Protein AF-A2C8V7-F1 (afdb_monomer_lite)

Structure (mmCIF, N/CA/C/O backbone):
data_AF-A2C8V7-F1
#
_entry.id   AF-A2C8V7-F1
#
loop_
_atom_site.group_PDB
_atom_site.id
_atom_site.type_symbol
_atom_site.label_atom_id
_atom_site.label_alt_id
_atom_site.label_comp_id
_atom_site.label_asym_id
_atom_site.label_entity_id
_atom_site.label_seq_id
_atom_site.pdbx_PDB_ins_code
_atom_site.Cartn_x
_atom_site.Cartn_y
_atom_site.Cartn_z
_atom_site.occupancy
_atom_site.B_iso_or_equiv
_atom_site.auth_seq_id
_atom_site.auth_comp_id
_atom_site.auth_asym_id
_atom_site.auth_atom_id
_atom_site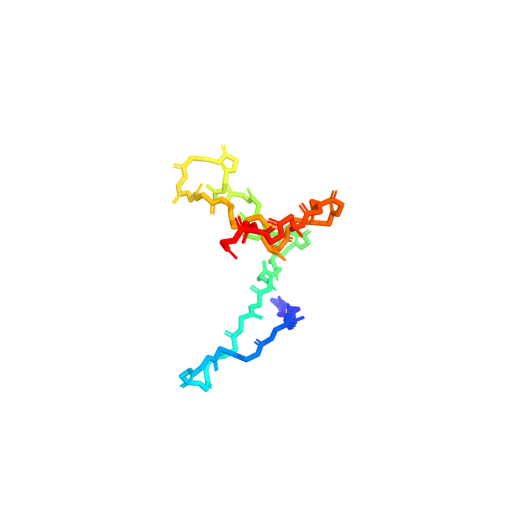.pdbx_PDB_model_num
ATOM 1 N N . MET A 1 1 ? -14.226 -2.640 -0.865 1.00 90.62 1 MET A N 1
ATOM 2 C CA . MET A 1 1 ? -12.768 -2.839 -0.728 1.00 90.62 1 MET A CA 1
ATOM 3 C C . MET A 1 1 ? -12.175 -2.594 -2.101 1.00 90.62 1 MET A C 1
ATOM 5 O O . MET A 1 1 ? -12.737 -3.112 -3.057 1.00 90.62 1 MET A O 1
ATOM 9 N N . THR A 1 2 ? -11.120 -1.792 -2.212 1.00 97.19 2 THR A N 1
ATOM 10 C CA . THR A 1 2 ? -10.463 -1.486 -3.492 1.00 97.19 2 THR A CA 1
ATOM 11 C C . THR A 1 2 ? -8.964 -1.679 -3.342 1.00 97.19 2 THR A C 1
ATOM 13 O O . THR A 1 2 ? -8.399 -1.358 -2.299 1.00 97.19 2 THR A O 1
ATOM 16 N N . LEU A 1 3 ? -8.338 -2.197 -4.389 1.00 96.75 3 LEU A N 1
ATOM 17 C CA . LEU A 1 3 ? -6.910 -2.450 -4.457 1.00 96.75 3 LEU A CA 1
ATOM 18 C C . LEU A 1 3 ? -6.299 -1.556 -5.536 1.00 96.75 3 LEU A C 1
ATOM 20 O O . LEU A 1 3 ? -6.794 -1.524 -6.663 1.00 96.75 3 LEU A O 1
ATOM 24 N N . ARG A 1 4 ? -5.261 -0.788 -5.189 1.00 95.19 4 ARG A N 1
ATOM 25 C CA . ARG A 1 4 ? -4.551 0.080 -6.139 1.00 95.19 4 ARG A CA 1
ATOM 26 C C . ARG A 1 4 ? -3.149 -0.462 -6.386 1.00 95.19 4 ARG A C 1
ATOM 28 O O . ARG A 1 4 ? -2.257 -0.284 -5.559 1.00 95.19 4 ARG A O 1
ATOM 35 N N . TYR A 1 5 ? -2.983 -1.097 -7.541 1.00 94.94 5 TYR A N 1
ATOM 36 C CA . TYR A 1 5 ? -1.731 -1.697 -7.996 1.00 94.94 5 TYR A CA 1
ATOM 37 C C . TYR A 1 5 ? -0.560 -0.706 -8.022 1.00 94.94 5 TYR A C 1
ATOM 39 O O . TYR A 1 5 ? -0.721 0.461 -8.394 1.00 94.94 5 TYR A O 1
ATOM 47 N N . LYS A 1 6 ? 0.629 -1.188 -7.643 1.00 92.81 6 LYS A N 1
ATOM 48 C CA . LYS A 1 6 ? 1.906 -0.473 -7.781 1.00 92.81 6 LYS A CA 1
ATOM 49 C C . LYS A 1 6 ? 2.868 -1.189 -8.705 1.00 92.81 6 LYS A C 1
ATOM 51 O O . LYS A 1 6 ? 3.375 -0.577 -9.638 1.00 92.81 6 LYS A O 1
ATOM 56 N N . LEU A 1 7 ? 3.151 -2.449 -8.401 1.00 94.81 7 LEU A N 1
ATOM 57 C CA . LEU A 1 7 ? 4.083 -3.284 -9.144 1.00 94.81 7 LEU A CA 1
ATOM 58 C C . LEU A 1 7 ? 3.830 -4.754 -8.825 1.00 94.81 7 LEU A C 1
ATOM 60 O O . LEU A 1 7 ? 3.114 -5.079 -7.880 1.00 94.81 7 LEU A O 1
ATOM 64 N N . THR A 1 8 ? 4.467 -5.627 -9.591 1.00 96.88 8 THR A N 1
ATOM 65 C CA . THR A 1 8 ? 4.623 -7.039 -9.249 1.00 96.88 8 THR A CA 1
ATOM 66 C C . THR A 1 8 ? 6.059 -7.234 -8.785 1.00 96.88 8 THR A C 1
ATOM 68 O O . THR A 1 8 ? 6.985 -6.747 -9.435 1.00 96.88 8 THR A O 1
ATOM 71 N N . ASP A 1 9 ? 6.252 -7.864 -7.631 1.00 92.94 9 ASP A N 1
ATOM 72 C CA . ASP A 1 9 ? 7.584 -8.108 -7.093 1.00 92.94 9 ASP A CA 1
ATOM 73 C C . ASP A 1 9 ? 8.327 -9.209 -7.875 1.00 92.94 9 ASP A C 1
ATOM 75 O O . ASP A 1 9 ? 7.773 -9.894 -8.738 1.00 92.94 9 ASP A O 1
ATOM 79 N N . ARG A 1 10 ? 9.610 -9.407 -7.552 1.00 96.38 10 ARG A N 1
ATOM 80 C CA . ARG A 1 10 ? 10.467 -10.434 -8.178 1.00 96.38 10 ARG A CA 1
ATOM 81 C C . ARG A 1 10 ? 9.973 -11.876 -7.993 1.00 96.38 10 ARG A C 1
ATOM 83 O O . ARG A 1 10 ? 10.531 -12.780 -8.604 1.00 96.38 10 ARG A O 1
ATOM 90 N N . TYR A 1 11 ? 9.002 -12.098 -7.113 1.00 97.25 11 TYR A N 1
ATOM 91 C CA . TYR A 1 11 ? 8.418 -13.401 -6.810 1.00 97.25 11 TYR A CA 1
ATOM 92 C C . TYR A 1 11 ? 7.037 -13.579 -7.456 1.00 97.25 11 TYR A C 1
ATOM 94 O O . TYR A 1 11 ? 6.361 -14.564 -7.170 1.00 97.25 11 TYR A O 1
ATOM 102 N N . GLY A 1 12 ? 6.608 -12.646 -8.313 1.00 97.50 12 GLY A N 1
ATOM 103 C CA . GLY A 1 12 ? 5.316 -12.710 -8.992 1.00 97.50 12 GLY A CA 1
ATOM 104 C C . GLY A 1 12 ? 4.128 -12.288 -8.123 1.00 97.50 12 GLY A C 1
ATOM 105 O O . GLY A 1 12 ? 2.991 -12.590 -8.476 1.00 97.50 12 GLY A O 1
ATOM 106 N N . ARG A 1 13 ? 4.353 -11.613 -6.987 1.00 97.81 13 ARG A N 1
ATOM 107 C CA . ARG A 1 13 ? 3.283 -11.138 -6.091 1.00 97.81 13 ARG A CA 1
ATOM 108 C C . ARG A 1 13 ? 2.943 -9.684 -6.395 1.00 97.81 13 ARG A C 1
ATOM 110 O O . ARG A 1 13 ? 3.848 -8.877 -6.600 1.00 97.81 13 ARG A O 1
ATOM 117 N N . SER A 1 14 ? 1.664 -9.316 -6.384 1.00 96.69 14 SER A N 1
ATOM 118 C CA . SER A 1 14 ? 1.279 -7.912 -6.539 1.00 96.69 14 SER A CA 1
ATOM 119 C C . SER A 1 14 ? 1.531 -7.116 -5.252 1.00 96.69 14 SER A C 1
ATOM 121 O O . SER A 1 14 ? 1.289 -7.582 -4.138 1.00 96.69 14 SER A O 1
ATOM 123 N N . VAL A 1 15 ? 2.038 -5.893 -5.411 1.00 95.06 15 VAL A N 1
ATOM 124 C CA . VAL A 1 15 ? 2.199 -4.899 -4.344 1.00 95.06 15 VAL A CA 1
ATOM 125 C C . VAL A 1 15 ? 1.187 -3.790 -4.574 1.00 95.06 15 VAL A C 1
ATOM 127 O O . VAL A 1 15 ? 1.139 -3.191 -5.653 1.00 95.06 15 VAL A O 1
ATOM 130 N N . GLU A 1 16 ? 0.366 -3.516 -3.562 1.00 95.50 16 GLU A N 1
ATOM 131 C CA . GLU A 1 16 ? -0.847 -2.719 -3.725 1.00 95.50 16 GLU A CA 1
ATOM 132 C C . GLU A 1 16 ? -1.119 -1.828 -2.507 1.00 95.50 16 GLU A C 1
ATOM 134 O O . GLU A 1 16 ? -0.707 -2.109 -1.379 1.00 95.50 16 GLU A O 1
ATOM 139 N N . GLU A 1 17 ? -1.849 -0.737 -2.729 1.00 95.25 17 GLU A N 1
ATOM 140 C CA . GLU A 1 17 ? -2.502 -0.008 -1.643 1.00 95.25 17 GLU A CA 1
ATOM 141 C C . GLU A 1 17 ? -3.899 -0.566 -1.411 1.00 95.25 17 GLU A C 1
ATOM 143 O O . GLU A 1 17 ? -4.715 -0.640 -2.335 1.00 95.25 17 GLU A O 1
ATOM 148 N N . VAL A 1 18 ? -4.180 -0.909 -0.156 1.00 96.56 18 VAL A N 1
ATOM 149 C CA . VAL A 1 18 ? -5.467 -1.465 0.244 1.00 96.56 18 VAL A CA 1
ATOM 150 C C . VAL A 1 18 ? -6.369 -0.355 0.762 1.00 96.56 18 VAL A C 1
ATOM 152 O O . VAL A 1 18 ? -6.064 0.305 1.757 1.00 96.56 18 VAL A O 1
ATOM 155 N N . ILE A 1 19 ? -7.499 -0.153 0.088 1.00 97.38 19 ILE A N 1
ATOM 156 C CA . ILE A 1 19 ? -8.444 0.921 0.382 1.00 97.38 19 ILE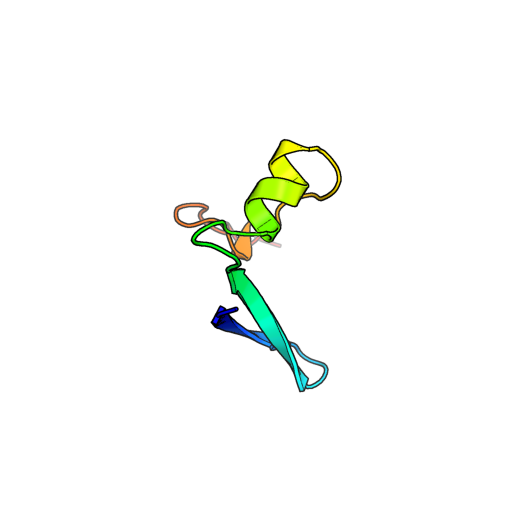 A CA 1
ATOM 157 C C . ILE A 1 19 ? -9.745 0.314 0.914 1.00 97.38 19 ILE A C 1
ATOM 159 O O . ILE A 1 19 ? -10.468 -0.407 0.213 1.00 97.38 19 ILE A O 1
ATOM 163 N N . ARG A 1 20 ? -10.082 0.640 2.163 1.00 96.38 20 ARG A N 1
ATOM 164 C CA . ARG A 1 20 ? -11.317 0.212 2.830 1.00 96.38 20 ARG A CA 1
ATOM 165 C C . ARG A 1 20 ? -12.044 1.427 3.384 1.00 96.38 20 ARG A C 1
ATOM 167 O O . ARG A 1 20 ? -11.464 2.212 4.118 1.00 96.38 20 ARG A O 1
ATOM 174 N N . ASN A 1 21 ? -13.320 1.583 3.030 1.00 94.56 21 ASN A N 1
ATOM 175 C CA . ASN A 1 21 ? -14.158 2.707 3.471 1.00 94.56 21 ASN A CA 1
ATOM 176 C C . ASN A 1 21 ? -13.504 4.080 3.220 1.00 94.56 21 ASN A C 1
ATOM 178 O O . ASN A 1 21 ? -13.528 4.948 4.083 1.00 94.56 21 ASN A O 1
ATOM 182 N N . ARG A 1 22 ? -12.887 4.257 2.040 1.00 92.19 22 ARG A N 1
ATOM 183 C CA . ARG A 1 22 ? -12.098 5.446 1.646 1.00 92.19 22 ARG A CA 1
ATOM 184 C C . ARG A 1 22 ? -10.817 5.694 2.466 1.00 92.19 22 ARG A C 1
ATOM 186 O O . ARG A 1 22 ? -10.112 6.647 2.162 1.00 92.19 22 ARG A O 1
ATOM 193 N N . SER A 1 23 ? -10.476 4.829 3.423 1.00 94.56 23 SER A N 1
ATOM 194 C CA . SER A 1 23 ? -9.203 4.864 4.150 1.00 94.56 23 SER A CA 1
ATOM 195 C C . SER A 1 23 ? -8.154 3.970 3.489 1.00 94.56 23 SER A C 1
ATOM 197 O O . SER A 1 23 ? -8.467 2.862 3.043 1.00 94.56 23 SER A O 1
ATOM 199 N N . ASN A 1 24 ? -6.908 4.444 3.439 1.00 94.75 24 ASN A N 1
ATOM 200 C CA . ASN A 1 24 ? -5.754 3.654 3.026 1.00 94.75 24 ASN A CA 1
ATOM 201 C C . ASN A 1 24 ? -5.191 2.911 4.242 1.00 94.75 24 ASN A C 1
ATOM 203 O O . ASN A 1 24 ? -4.592 3.520 5.129 1.00 94.75 24 ASN A O 1
ATOM 207 N N . ILE A 1 25 ? -5.347 1.588 4.258 1.00 96.50 25 ILE A N 1
ATOM 208 C CA . ILE A 1 25 ? -4.919 0.745 5.379 1.00 96.50 25 ILE A CA 1
ATOM 209 C C . ILE A 1 25 ? -3.411 0.873 5.620 1.00 96.50 25 ILE A C 1
ATOM 211 O O . ILE A 1 25 ? -2.984 0.913 6.771 1.00 96.50 25 ILE A O 1
ATOM 215 N N . ASN A 1 26 ? -2.605 1.002 4.563 1.00 94.50 26 ASN A N 1
ATOM 216 C CA . ASN A 1 26 ? -1.153 1.123 4.694 1.00 94.50 26 ASN A CA 1
ATOM 217 C C . ASN A 1 26 ? -0.781 2.394 5.474 1.00 94.50 26 ASN A C 1
ATOM 219 O O . ASN A 1 26 ? 0.122 2.359 6.303 1.00 94.50 26 ASN A O 1
ATOM 223 N N . GLN A 1 27 ? -1.499 3.501 5.247 1.00 94.25 27 GLN A N 1
ATOM 224 C CA . GLN A 1 27 ? -1.290 4.745 5.995 1.00 94.25 27 GLN A CA 1
ATOM 225 C C . GLN A 1 27 ? -1.715 4.595 7.455 1.00 94.25 27 GLN A C 1
ATOM 227 O O . GLN A 1 27 ? -0.952 4.972 8.338 1.00 94.25 27 GLN A O 1
ATOM 232 N N . SER A 1 28 ? -2.871 3.978 7.718 1.00 96.12 28 SER A N 1
ATOM 233 C CA . SER A 1 28 ? -3.320 3.729 9.092 1.00 96.12 28 SER A CA 1
ATOM 234 C C . SER A 1 28 ? -2.325 2.863 9.871 1.00 96.12 28 SER A C 1
ATOM 236 O O . SER A 1 28 ? -2.021 3.161 11.020 1.00 96.12 28 SER A O 1
ATOM 238 N N . LEU A 1 29 ? -1.754 1.820 9.260 1.00 96.56 29 LEU A N 1
ATOM 239 C CA . LEU A 1 29 ? -0.741 0.991 9.924 1.00 96.56 29 LEU A CA 1
ATOM 240 C C . LEU A 1 29 ? 0.497 1.798 10.338 1.00 96.56 29 LEU A C 1
ATOM 242 O O . LEU A 1 29 ? 1.037 1.573 11.419 1.00 96.56 29 LEU A O 1
ATOM 246 N N . VAL A 1 30 ? 0.926 2.745 9.504 1.00 95.00 30 VAL A N 1
ATOM 247 C CA . VAL A 1 30 ? 2.058 3.636 9.800 1.00 95.00 30 VAL A CA 1
ATOM 248 C C . VAL A 1 30 ? 1.694 4.627 10.907 1.00 95.00 30 VAL A C 1
ATOM 250 O O . VAL A 1 30 ? 2.466 4.804 11.846 1.00 95.00 30 VAL A O 1
ATOM 253 N N . GLU A 1 31 ? 0.507 5.231 10.833 1.00 96.06 31 GLU A N 1
ATOM 254 C CA . GLU A 1 31 ? -0.012 6.170 11.836 1.00 96.06 31 GLU A CA 1
ATOM 255 C C . GLU A 1 31 ? -0.083 5.533 13.233 1.00 96.06 31 GLU A C 1
ATOM 257 O O . GLU A 1 31 ? 0.369 6.123 14.214 1.00 96.06 31 GLU A O 1
ATOM 262 N N . PHE A 1 32 ? -0.545 4.282 13.313 1.00 97.50 32 PHE A N 1
ATOM 263 C CA . PHE A 1 32 ? -0.606 3.505 14.555 1.00 97.50 32 PHE A CA 1
ATOM 264 C C . PHE A 1 32 ? 0.712 2.806 14.927 1.00 97.50 32 PHE A C 1
ATOM 266 O O . PHE A 1 32 ? 0.722 1.988 15.844 1.00 97.50 32 PHE A O 1
ATOM 273 N N . ARG A 1 33 ? 1.828 3.115 14.249 1.00 96.25 33 ARG A N 1
ATOM 274 C CA . ARG A 1 33 ? 3.168 2.544 14.512 1.00 96.25 33 ARG A CA 1
ATOM 275 C C . ARG A 1 33 ? 3.248 1.014 14.396 1.00 96.25 33 ARG A C 1
ATOM 277 O O . ARG A 1 33 ? 4.151 0.398 14.952 1.00 96.25 33 ARG A O 1
ATOM 284 N N . ASN A 1 34 ? 2.342 0.409 13.633 1.00 97.88 34 ASN A N 1
ATOM 285 C CA . ASN A 1 34 ? 2.323 -1.026 13.343 1.00 97.88 34 ASN A CA 1
ATOM 286 C C . ASN A 1 34 ? 3.108 -1.387 12.071 1.00 97.88 34 ASN A C 1
ATOM 288 O O . ASN A 1 34 ? 3.249 -2.564 11.746 1.00 97.88 34 ASN A O 1
ATOM 292 N N . ALA A 1 35 ? 3.591 -0.392 11.323 1.00 96.56 35 ALA A N 1
ATOM 293 C CA . ALA A 1 35 ? 4.375 -0.590 10.110 1.00 96.56 35 ALA A CA 1
ATOM 294 C C . ALA A 1 35 ? 5.341 0.576 9.853 1.00 96.56 35 ALA A C 1
ATOM 296 O O . ALA A 1 35 ? 5.180 1.674 10.386 1.00 96.56 35 ALA A O 1
ATOM 297 N N . PHE A 1 36 ? 6.313 0.334 8.971 1.00 93.62 36 PHE A N 1
ATOM 298 C CA . PHE A 1 36 ? 7.239 1.339 8.447 1.00 93.62 36 PHE A CA 1
ATOM 299 C C . PHE A 1 36 ? 6.995 1.568 6.954 1.00 93.62 36 PHE A C 1
ATOM 301 O O . PHE A 1 36 ? 6.460 0.705 6.255 1.00 93.62 36 PHE A O 1
ATOM 308 N N . VAL A 1 37 ? 7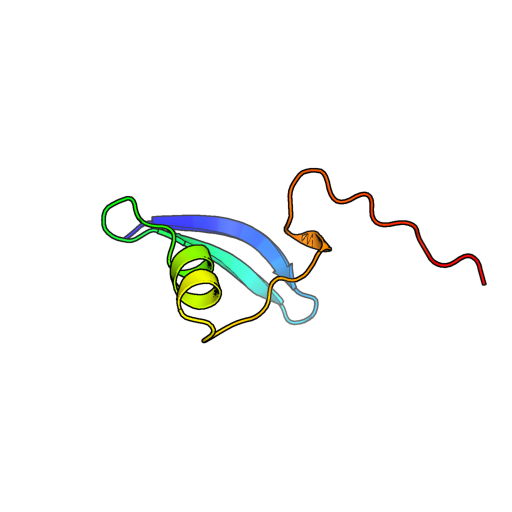.407 2.733 6.453 1.00 90.50 37 VAL A N 1
ATOM 309 C CA . VAL A 1 37 ? 7.256 3.092 5.040 1.00 90.50 37 VAL A CA 1
ATOM 310 C C . VAL A 1 37 ? 8.545 2.804 4.280 1.00 90.50 37 VAL A C 1
ATOM 312 O O . VAL A 1 37 ? 9.618 3.248 4.680 1.00 90.50 37 VAL A O 1
ATOM 315 N N . TYR A 1 38 ? 8.432 2.134 3.135 1.00 87.94 38 TYR A N 1
ATOM 316 C CA . TYR A 1 38 ? 9.533 2.044 2.178 1.00 87.94 38 TYR A CA 1
ATOM 317 C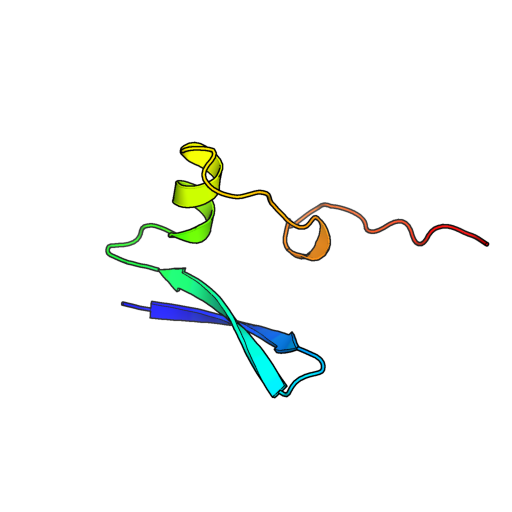 C . TYR A 1 38 ? 9.568 3.299 1.305 1.00 87.94 38 TYR A C 1
ATOM 319 O O . TYR A 1 38 ? 8.581 3.635 0.645 1.00 87.94 38 TYR A O 1
ATOM 327 N N . SER A 1 39 ? 10.720 3.971 1.268 1.00 86.56 39 SER A N 1
ATOM 328 C CA . SER A 1 39 ? 10.921 5.238 0.547 1.00 86.56 39 SER A CA 1
ATOM 329 C C . SER A 1 39 ? 10.532 5.165 -0.932 1.00 86.56 39 SER A C 1
ATOM 331 O O . SER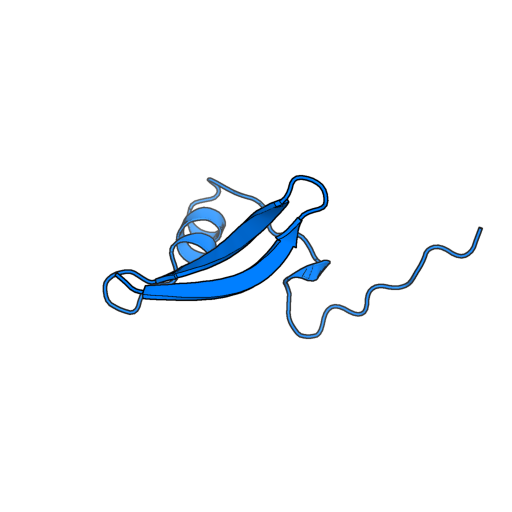 A 1 39 ? 9.983 6.125 -1.465 1.00 86.56 39 SER A O 1
ATOM 333 N N . GLN A 1 40 ? 10.722 4.008 -1.572 1.00 85.81 40 GLN A N 1
ATOM 334 C CA . GLN A 1 40 ? 10.343 3.751 -2.967 1.00 85.81 40 GLN A CA 1
ATOM 335 C C . GLN A 1 40 ? 8.843 3.932 -3.269 1.00 85.81 40 GLN A C 1
ATOM 337 O O . GLN A 1 40 ? 8.472 4.099 -4.427 1.00 85.81 40 GLN A O 1
ATOM 342 N N . TYR A 1 41 ? 7.977 3.912 -2.249 1.00 85.31 41 TYR A N 1
ATOM 343 C CA . TYR A 1 41 ? 6.530 4.110 -2.399 1.00 85.31 41 TYR A CA 1
ATOM 344 C C . TYR A 1 41 ? 6.049 5.488 -1.921 1.00 85.31 41 TYR A C 1
ATOM 346 O O . TYR A 1 41 ? 4.850 5.769 -1.974 1.00 85.31 41 TYR A O 1
ATOM 354 N N . ILE A 1 42 ? 6.960 6.365 -1.487 1.00 83.00 42 ILE A N 1
ATOM 355 C CA . ILE A 1 42 ? 6.644 7.741 -1.096 1.00 83.00 42 ILE A CA 1
ATOM 356 C C . ILE A 1 42 ? 6.817 8.651 -2.310 1.00 83.00 42 ILE A C 1
ATOM 358 O O . ILE A 1 42 ? 7.912 8.813 -2.850 1.00 83.00 42 ILE A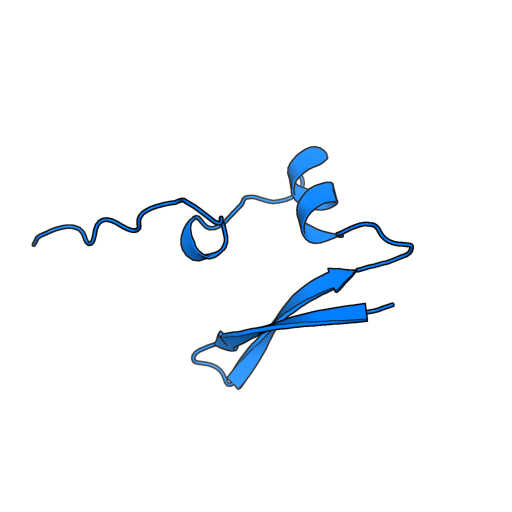 O 1
ATOM 362 N N . LYS A 1 43 ? 5.731 9.305 -2.723 1.00 77.56 43 LYS A N 1
ATOM 363 C CA . LYS A 1 43 ? 5.791 10.306 -3.791 1.00 77.56 43 LYS A CA 1
ATOM 364 C C . LYS A 1 43 ? 6.676 11.480 -3.350 1.00 77.56 43 LYS A C 1
ATOM 366 O O . LYS A 1 43 ? 6.464 12.036 -2.280 1.00 77.56 43 LYS A O 1
ATOM 371 N N . GLY A 1 44 ? 7.639 11.866 -4.188 1.00 70.31 44 GLY A N 1
ATOM 372 C CA . GLY A 1 44 ? 8.560 12.977 -3.909 1.00 70.31 44 GLY A CA 1
ATOM 373 C C . GLY A 1 44 ? 9.821 12.587 -3.132 1.00 70.31 44 GLY A C 1
ATOM 374 O O . GLY A 1 44 ? 10.670 13.442 -2.901 1.00 70.31 44 GLY A O 1
ATOM 375 N N . CYS A 1 45 ? 9.991 11.312 -2.770 1.00 69.44 45 CYS A N 1
ATOM 376 C CA . CYS A 1 45 ? 11.263 10.826 -2.252 1.00 69.44 45 CYS A CA 1
ATOM 377 C C . CYS A 1 45 ? 12.181 10.487 -3.437 1.00 69.44 45 CYS A C 1
ATOM 379 O O . CYS A 1 45 ? 11.944 9.519 -4.160 1.00 69.44 45 CYS A O 1
ATOM 381 N N . VAL A 1 46 ? 13.203 11.313 -3.679 1.00 64.94 46 VAL A N 1
ATOM 382 C CA . VAL A 1 46 ? 14.212 11.033 -4.709 1.00 64.94 46 VAL A CA 1
ATOM 383 C C . VAL A 1 46 ? 15.084 9.890 -4.206 1.00 64.94 46 VAL A C 1
ATOM 385 O O . VAL A 1 46 ? 15.863 10.057 -3.267 1.00 64.94 46 VAL A O 1
ATOM 388 N N . HIS A 1 47 ? 14.955 8.725 -4.836 1.00 62.00 47 HIS A N 1
ATOM 389 C CA . HIS A 1 47 ? 15.894 7.630 -4.643 1.00 62.00 47 HIS A CA 1
ATOM 390 C C . HIS A 1 47 ? 17.243 8.093 -5.207 1.00 62.00 47 HIS A C 1
ATOM 392 O O . HIS A 1 47 ? 17.424 8.132 -6.422 1.00 62.00 47 HIS A O 1
ATOM 398 N N . ARG A 1 48 ? 18.171 8.530 -4.348 1.00 58.22 48 ARG A N 1
ATOM 399 C CA . ARG A 1 48 ? 19.559 8.745 -4.766 1.00 58.22 48 ARG A CA 1
ATOM 400 C C . ARG A 1 48 ? 20.217 7.370 -4.801 1.00 58.22 48 ARG A C 1
ATOM 402 O O . ARG A 1 48 ? 20.366 6.789 -3.727 1.00 58.22 48 ARG A O 1
ATOM 409 N N . PRO A 1 49 ? 20.557 6.816 -5.978 1.00 56.53 49 PRO A N 1
ATOM 410 C CA . PRO A 1 49 ? 21.340 5.596 -6.000 1.00 56.53 49 PRO A CA 1
ATOM 411 C C . PRO A 1 49 ? 22.672 5.905 -5.316 1.00 56.53 49 PRO A C 1
ATOM 413 O O . PRO A 1 49 ? 23.329 6.896 -5.639 1.00 56.53 49 PRO A O 1
ATOM 416 N N . THR A 1 50 ? 23.021 5.103 -4.315 1.00 58.25 50 THR A N 1
ATOM 417 C CA . THR A 1 50 ? 24.333 5.146 -3.677 1.00 58.25 50 THR A CA 1
ATOM 418 C C . THR A 1 50 ? 25.365 4.920 -4.773 1.00 58.25 50 THR A C 1
ATOM 420 O O . THR A 1 50 ? 25.366 3.870 -5.412 1.00 58.25 50 THR A O 1
ATOM 423 N N . GLN A 1 51 ? 26.181 5.932 -5.046 1.00 49.22 51 GLN A N 1
ATOM 424 C CA . GLN A 1 51 ? 27.289 5.826 -5.982 1.00 49.22 51 GLN A CA 1
ATOM 425 C C . GLN A 1 51 ? 28.352 4.958 -5.294 1.00 49.22 51 GLN A C 1
ATOM 427 O O . GLN A 1 51 ? 28.953 5.395 -4.313 1.00 49.22 51 GLN A O 1
ATOM 432 N N . LEU A 1 52 ? 28.470 3.703 -5.734 1.00 43.47 52 LEU A N 1
ATOM 433 C CA . LEU A 1 52 ? 29.608 2.825 -5.457 1.00 43.47 52 LEU A CA 1
ATOM 434 C C . LEU A 1 52 ? 30.597 2.938 -6.616 1.00 43.47 52 LEU A C 1
ATOM 436 O O . LEU A 1 52 ? 30.115 2.995 -7.772 1.00 43.47 52 LEU A O 1
#

Radius of gyration: 13.3 Å; chains: 1; bounding box: 44×26×24 Å

Foldseek 3Di:
DDWAFDDQDPVRHTDTFDADPNDGVVVVCVVVVVDDDDLVPDPPRDPDPPDD

Organism: Prochlorococcus marinus (strain MIT 9303) (NCBI:txid59922)

InterPro domains:
  IPR016071 Staphylococcal nuclease (SNase-like), OB-fold [PF00565] (6-43)

Sequence (52 aa):
MTLRYKLTDRYGRSVEEVIRNRSNINQSLVEFRNAFVYSQYIKGCVHRPTQL

pLDDT: mean 87.88, std 14.16, range [43.47, 97.88]

Secondary structure (DSSP, 8-state):
-EEEEEEE-TTS-EEEEEEETTEEHHHHHHHTTS----GGGSTT--------